Protein AF-A0A8J7QJ02-F1 (afdb_monomer_lite)

Sequence (99 aa):
IVDGKVDKARWNEYAREYEEINGQLDSIARNVAETFGGVPVPATLGGLVGKVAKVEDYYPLTISHRVVAEHAGLGWRGKNGLVVNERYGCALRFASIIT

Foldseek 3Di:
DPPPDDPVVVVVVVVVVVVVVQVVQQVVQVVVCVVPVWDKQGLDCVPVVPVDPDPVSCPSVPDDQQVVCVVVVQADQDPVRAGQHPPCGRPDTDMDIGD

Structure (mmCIF, N/CA/C/O backbone):
data_AF-A0A8J7QJ02-F1
#
_entry.id   AF-A0A8J7QJ02-F1
#
loop_
_atom_site.group_PDB
_atom_site.id
_atom_site.type_symbol
_atom_site.label_atom_id
_atom_site.label_alt_id
_atom_site.label_comp_id
_atom_site.label_asym_id
_atom_site.label_entity_id
_atom_site.label_seq_id
_atom_site.pdbx_PDB_ins_code
_atom_site.Cartn_x
_atom_site.Cartn_y
_atom_site.Cartn_z
_atom_site.occupancy
_atom_site.B_iso_or_equiv
_atom_site.auth_seq_id
_atom_site.auth_comp_id
_atom_site.auth_asym_id
_atom_site.auth_atom_id
_atom_site.pdbx_PDB_model_num
ATOM 1 N N . ILE A 1 1 ? 16.273 2.586 -18.777 1.00 72.19 1 ILE A N 1
ATOM 2 C CA . ILE A 1 1 ? 17.674 2.696 -19.238 1.00 72.19 1 ILE A CA 1
ATOM 3 C C . ILE A 1 1 ? 17.623 3.304 -20.621 1.00 72.19 1 ILE A C 1
ATOM 5 O O . ILE A 1 1 ? 16.880 2.792 -21.448 1.00 72.19 1 ILE A O 1
ATOM 9 N N . VAL A 1 2 ? 18.332 4.406 -20.828 1.00 78.69 2 VAL A N 1
ATOM 10 C CA . VAL A 1 2 ? 18.503 5.042 -22.139 1.00 78.69 2 VAL A CA 1
ATOM 11 C C . VAL A 1 2 ? 20.001 4.996 -22.415 1.00 78.69 2 VAL A C 1
ATOM 13 O O . VAL A 1 2 ? 20.786 5.379 -21.547 1.00 78.69 2 VAL A O 1
ATOM 16 N N . ASP A 1 3 ? 20.398 4.399 -23.538 1.00 84.94 3 ASP A N 1
ATOM 17 C CA . ASP A 1 3 ? 21.804 4.236 -23.946 1.00 84.94 3 ASP A CA 1
ATOM 18 C C . ASP A 1 3 ? 22.717 3.624 -22.867 1.00 84.94 3 ASP A C 1
ATOM 20 O O . ASP A 1 3 ? 23.817 4.098 -22.588 1.00 84.94 3 ASP A O 1
ATOM 24 N N . GLY A 1 4 ? 22.234 2.579 -22.188 1.00 87.81 4 GLY A N 1
ATOM 25 C CA . GLY A 1 4 ? 22.990 1.890 -21.134 1.00 87.81 4 GLY A CA 1
ATOM 26 C C . GLY A 1 4 ? 23.121 2.665 -19.815 1.00 87.81 4 GLY A C 1
ATOM 27 O O . GLY A 1 4 ? 23.730 2.158 -18.876 1.00 87.81 4 GLY A O 1
ATOM 28 N N . LYS A 1 5 ? 22.526 3.860 -19.697 1.00 86.25 5 LYS A N 1
ATOM 29 C CA . LYS A 1 5 ? 22.533 4.674 -18.472 1.00 86.25 5 LYS A CA 1
ATOM 30 C C . LYS A 1 5 ? 21.166 4.707 -17.796 1.00 86.25 5 LYS A C 1
ATOM 32 O O . LYS A 1 5 ? 20.110 4.555 -18.421 1.00 86.25 5 LYS A O 1
ATOM 37 N N . VAL A 1 6 ? 21.187 4.904 -16.478 1.00 85.44 6 VAL A N 1
ATOM 38 C CA . VAL A 1 6 ? 19.970 5.146 -15.699 1.00 85.44 6 VAL A CA 1
ATOM 39 C C . VAL A 1 6 ? 19.392 6.492 -16.113 1.00 85.44 6 VAL A C 1
ATOM 41 O O . VAL A 1 6 ? 20.055 7.523 -16.020 1.00 85.44 6 VAL A O 1
ATOM 44 N N . ASP A 1 7 ? 18.140 6.464 -16.548 1.00 91.00 7 ASP A N 1
ATOM 45 C CA . ASP A 1 7 ? 17.380 7.662 -16.866 1.00 91.00 7 ASP A CA 1
ATOM 46 C C . ASP A 1 7 ? 16.832 8.260 -15.567 1.00 91.00 7 ASP A C 1
ATOM 48 O O . ASP A 1 7 ? 15.811 7.823 -15.032 1.00 91.00 7 ASP A O 1
ATOM 52 N N . LYS A 1 8 ? 17.569 9.229 -15.022 1.00 89.06 8 LYS A N 1
ATOM 53 C CA . LYS A 1 8 ? 17.210 9.888 -13.762 1.00 89.06 8 LYS A CA 1
ATOM 54 C C . LYS A 1 8 ? 15.967 10.772 -13.892 1.00 89.06 8 LYS A C 1
ATOM 56 O O . LYS A 1 8 ? 15.276 10.964 -12.899 1.00 89.06 8 LYS A O 1
ATOM 61 N N . ALA A 1 9 ? 15.673 11.300 -15.081 1.00 91.00 9 ALA A N 1
ATOM 62 C CA . ALA A 1 9 ? 14.506 12.156 -15.284 1.00 91.00 9 ALA A CA 1
ATOM 63 C C . ALA A 1 9 ? 13.217 11.341 -15.132 1.00 91.00 9 ALA A C 1
ATOM 65 O O . ALA A 1 9 ? 12.372 11.676 -14.302 1.00 91.00 9 ALA A O 1
ATOM 66 N N . ARG A 1 10 ? 13.140 10.193 -15.817 1.00 89.00 10 ARG A N 1
ATOM 67 C CA . ARG A 1 10 ? 12.029 9.244 -15.649 1.00 89.00 10 ARG A CA 1
ATOM 68 C C . ARG A 1 10 ? 11.912 8.699 -14.230 1.00 89.00 10 ARG A C 1
ATOM 70 O O . ARG A 1 10 ? 10.809 8.458 -13.751 1.00 89.00 10 ARG A O 1
ATOM 77 N N . TRP A 1 11 ? 13.036 8.507 -13.540 1.00 89.19 11 TRP A N 1
ATOM 78 C CA . TRP A 1 11 ? 13.011 8.099 -12.135 1.00 89.19 11 TRP A CA 1
ATOM 79 C C . TRP A 1 11 ? 12.344 9.149 -11.239 1.00 89.19 11 TRP A C 1
ATOM 81 O O . TRP A 1 11 ? 11.545 8.798 -10.376 1.00 89.19 11 TRP A O 1
ATOM 91 N N . ASN A 1 12 ? 12.636 10.431 -11.463 1.00 92.31 12 ASN A N 1
ATOM 92 C CA . ASN A 1 12 ? 12.024 11.522 -10.706 1.00 92.31 12 ASN A CA 1
ATOM 93 C C . ASN A 1 12 ? 10.523 11.654 -10.990 1.00 92.31 12 ASN A C 1
ATOM 95 O O . ASN A 1 12 ? 9.761 11.956 -10.078 1.00 92.31 12 ASN A O 1
ATOM 99 N N . GLU A 1 13 ? 10.090 11.413 -12.230 1.00 93.69 13 GLU A N 1
ATOM 100 C CA . GLU A 1 13 ? 8.663 11.327 -12.563 1.00 93.69 13 GLU A CA 1
ATOM 101 C C . GLU A 1 13 ? 7.995 10.198 -11.779 1.00 93.69 13 GLU A C 1
ATOM 103 O O . GLU A 1 13 ? 7.052 10.448 -11.037 1.00 93.69 13 GLU A O 1
ATOM 108 N N . TYR A 1 14 ? 8.555 8.988 -11.838 1.00 88.94 14 TYR A N 1
ATOM 109 C CA . TYR A 1 14 ? 8.053 7.853 -11.065 1.00 88.94 14 TYR A CA 1
ATOM 110 C C . TYR A 1 14 ? 8.005 8.135 -9.554 1.00 88.94 14 TYR A C 1
ATOM 112 O O . TYR A 1 14 ? 7.045 7.752 -8.889 1.00 88.94 14 TYR A O 1
ATOM 120 N N . ALA A 1 15 ? 9.021 8.803 -9.002 1.00 89.88 15 ALA A N 1
ATOM 121 C CA . ALA A 1 15 ? 9.068 9.157 -7.586 1.00 89.88 15 ALA A CA 1
ATOM 122 C C . ALA A 1 15 ? 7.968 10.159 -7.192 1.00 89.88 15 ALA A C 1
ATOM 124 O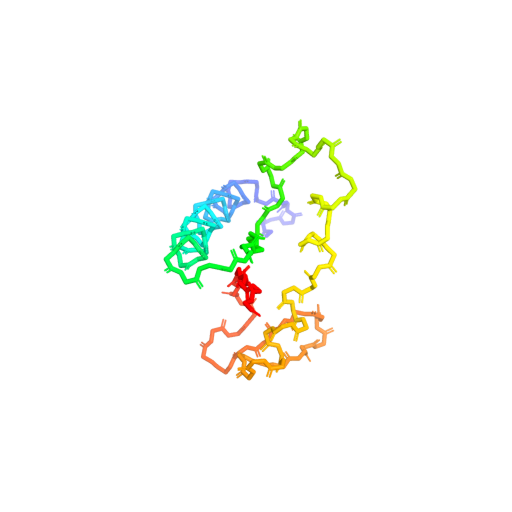 O . ALA A 1 15 ? 7.377 10.011 -6.126 1.00 89.88 15 ALA A O 1
ATOM 125 N N . ARG A 1 16 ? 7.637 11.129 -8.054 1.00 92.81 16 ARG A N 1
ATOM 126 C CA . ARG A 1 16 ? 6.515 12.048 -7.799 1.00 92.81 16 ARG A CA 1
ATOM 127 C C . ARG A 1 16 ? 5.172 11.331 -7.821 1.00 92.81 16 ARG A C 1
ATOM 129 O O . ARG A 1 16 ? 4.407 11.477 -6.876 1.00 92.81 16 ARG A O 1
ATOM 136 N N . GLU A 1 17 ? 4.923 10.504 -8.835 1.00 91.75 17 GLU A N 1
ATOM 137 C CA . GLU A 1 17 ? 3.689 9.705 -8.911 1.00 91.75 17 GLU A CA 1
ATOM 138 C C . GLU A 1 17 ? 3.562 8.760 -7.704 1.00 91.75 17 GLU A C 1
ATOM 140 O O . GLU A 1 17 ? 2.483 8.570 -7.144 1.00 91.75 17 GLU A O 1
ATOM 145 N N . TYR A 1 18 ? 4.690 8.187 -7.262 1.00 89.75 18 TYR A N 1
ATOM 146 C CA . TYR A 1 18 ? 4.773 7.374 -6.049 1.00 89.75 18 TYR A CA 1
ATOM 147 C C . TYR A 1 18 ? 4.299 8.156 -4.819 1.00 89.75 18 TYR A C 1
ATOM 149 O O . TYR A 1 18 ? 3.522 7.623 -4.026 1.00 89.75 18 TYR A O 1
ATOM 157 N N . GLU A 1 19 ? 4.809 9.373 -4.627 1.00 90.88 19 GLU A N 1
ATOM 158 C CA . GLU A 1 19 ? 4.484 10.215 -3.474 1.00 90.88 19 GLU A CA 1
ATOM 159 C C . GLU A 1 19 ? 3.031 10.686 -3.514 1.00 90.88 19 GLU A C 1
ATOM 161 O O . GLU A 1 19 ? 2.337 10.592 -2.501 1.00 90.88 19 GLU A O 1
ATOM 166 N N . GLU A 1 20 ? 2.551 11.115 -4.680 1.00 93.31 20 GLU A N 1
ATOM 167 C CA . GLU A 1 20 ? 1.188 11.610 -4.860 1.00 93.31 20 GLU A CA 1
ATOM 168 C C . GLU A 1 20 ? 0.143 10.524 -4.576 1.00 93.31 20 GLU A C 1
ATOM 170 O O . GLU A 1 20 ? -0.733 10.712 -3.727 1.00 93.31 20 GLU A O 1
ATOM 175 N N . ILE A 1 21 ? 0.270 9.353 -5.212 1.00 93.62 21 ILE A N 1
ATOM 176 C CA . ILE A 1 21 ? -0.681 8.245 -5.039 1.00 93.62 21 ILE A CA 1
ATOM 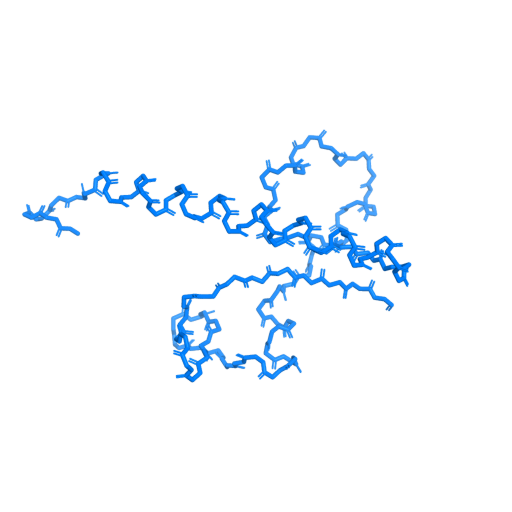177 C C . ILE A 1 21 ? -0.688 7.753 -3.591 1.00 93.62 21 ILE A C 1
ATOM 179 O O . ILE A 1 21 ? -1.750 7.501 -3.019 1.00 93.62 21 ILE A O 1
ATOM 183 N N . ASN A 1 22 ? 0.487 7.626 -2.970 1.00 92.62 22 ASN A N 1
ATOM 184 C CA . ASN A 1 22 ? 0.563 7.201 -1.577 1.00 92.62 22 ASN A CA 1
ATOM 185 C C . ASN A 1 22 ? -0.056 8.247 -0.636 1.00 92.62 22 ASN A C 1
ATOM 187 O O . ASN A 1 22 ? -0.769 7.873 0.289 1.00 92.62 22 ASN A O 1
ATOM 191 N N . GLY A 1 23 ? 0.144 9.544 -0.893 1.00 92.94 23 GLY A N 1
ATOM 192 C CA . GLY A 1 23 ? -0.487 10.612 -0.117 1.00 92.94 23 GLY A CA 1
ATOM 193 C C . GLY A 1 23 ? -2.017 10.580 -0.191 1.00 92.94 23 GLY A C 1
ATOM 194 O O . GLY A 1 23 ? -2.692 10.730 0.832 1.00 92.94 23 GLY A O 1
ATOM 195 N N . GLN A 1 24 ? -2.571 10.321 -1.379 1.00 95.06 24 GLN A N 1
ATOM 196 C CA . GLN A 1 24 ? -4.014 10.146 -1.572 1.00 95.06 24 GLN A CA 1
ATOM 197 C C . GLN A 1 24 ? -4.540 8.913 -0.823 1.00 95.06 24 GLN A C 1
ATOM 199 O O . GLN A 1 24 ? -5.526 9.018 -0.090 1.00 95.06 24 GLN A O 1
ATOM 204 N N . LEU A 1 25 ? -3.862 7.765 -0.947 1.00 95.00 25 LEU A N 1
ATOM 205 C CA . LEU A 1 25 ? -4.220 6.536 -0.228 1.00 95.00 25 LEU A CA 1
ATOM 206 C C . LEU A 1 25 ? -4.195 6.729 1.289 1.00 95.00 25 LEU A C 1
ATOM 208 O O . LEU A 1 25 ? -5.123 6.303 1.973 1.00 95.00 25 LEU A O 1
ATOM 212 N N . ASP A 1 26 ? -3.179 7.412 1.809 1.00 92.88 26 ASP A N 1
ATOM 213 C CA . ASP A 1 26 ? -3.056 7.705 3.233 1.00 92.88 26 ASP A CA 1
ATOM 214 C C . ASP A 1 26 ? -4.201 8.592 3.729 1.00 92.88 26 ASP A C 1
ATOM 216 O O . ASP A 1 26 ? -4.729 8.376 4.821 1.00 92.88 26 ASP A O 1
ATOM 220 N N . SER A 1 27 ? -4.605 9.590 2.936 1.00 94.06 27 SER A N 1
ATOM 221 C CA . SER A 1 27 ? -5.751 10.438 3.270 1.00 94.06 27 SER A CA 1
ATOM 222 C C . SER A 1 27 ? -7.056 9.649 3.286 1.00 94.06 27 SER A C 1
ATOM 224 O O . SER A 1 27 ? -7.854 9.820 4.204 1.00 94.06 27 SER A O 1
ATOM 226 N N . ILE A 1 28 ? -7.271 8.775 2.300 1.00 95.50 28 ILE A N 1
ATOM 227 C CA . ILE A 1 28 ? -8.462 7.920 2.238 1.00 95.50 28 ILE A CA 1
ATOM 228 C C . ILE A 1 28 ? -8.492 6.972 3.440 1.00 95.50 28 ILE A C 1
ATOM 230 O O . ILE A 1 28 ? -9.510 6.888 4.123 1.00 95.50 28 ILE A O 1
ATOM 234 N N . ALA A 1 29 ? -7.377 6.299 3.736 1.00 93.81 29 ALA A N 1
ATOM 235 C CA . ALA A 1 29 ? -7.287 5.362 4.850 1.00 93.81 29 ALA A CA 1
ATOM 236 C C . ALA A 1 29 ? -7.572 6.038 6.196 1.00 93.81 29 ALA A C 1
ATOM 238 O O . ALA A 1 29 ? -8.341 5.495 6.987 1.00 93.81 29 ALA A O 1
ATOM 239 N N . ARG A 1 30 ? -7.013 7.235 6.436 1.00 93.31 30 ARG A N 1
ATOM 240 C CA . ARG A 1 30 ? -7.311 8.033 7.638 1.00 93.31 30 ARG A CA 1
ATOM 241 C C . ARG A 1 30 ? -8.790 8.385 7.736 1.00 93.31 30 ARG A C 1
ATOM 243 O O . ARG A 1 30 ? -9.402 8.078 8.750 1.00 93.31 30 ARG A O 1
ATOM 250 N N . ASN A 1 31 ? -9.372 8.942 6.675 1.00 95.88 31 ASN A N 1
ATOM 251 C CA . ASN A 1 31 ? -10.772 9.370 6.689 1.00 95.88 31 ASN A CA 1
ATOM 252 C C . ASN A 1 31 ? -11.729 8.198 6.956 1.00 95.88 31 ASN A C 1
ATOM 254 O O . ASN A 1 31 ? -12.677 8.324 7.730 1.00 95.88 31 ASN A O 1
ATOM 258 N N . VAL A 1 32 ? -11.485 7.041 6.332 1.00 96.12 32 VAL A N 1
ATOM 259 C CA . VAL A 1 32 ? -12.305 5.843 6.556 1.00 96.12 32 VAL A CA 1
ATOM 260 C C . VAL A 1 32 ? -12.099 5.317 7.981 1.00 96.12 32 VAL A C 1
ATOM 262 O O . VAL A 1 32 ? -13.078 5.030 8.663 1.00 96.12 32 VAL A O 1
ATOM 265 N N . ALA A 1 33 ? -10.861 5.247 8.474 1.00 94.81 33 ALA A N 1
ATOM 266 C CA . ALA A 1 33 ? -10.588 4.817 9.844 1.00 94.81 33 ALA A CA 1
ATOM 267 C C . ALA A 1 33 ? -11.264 5.725 10.888 1.00 94.81 33 ALA A C 1
ATOM 269 O O . ALA A 1 33 ? -11.911 5.220 11.800 1.00 94.81 33 ALA A O 1
ATOM 270 N N . GLU A 1 34 ? -11.198 7.048 10.719 1.00 95.19 34 GLU A N 1
ATOM 271 C CA . GLU A 1 34 ? -11.872 8.025 11.587 1.00 95.19 34 GLU A CA 1
ATOM 272 C C . GLU A 1 34 ? -13.397 7.877 11.553 1.00 95.19 34 GLU A C 1
ATOM 274 O O . GLU A 1 34 ? -14.053 7.969 12.588 1.00 95.19 34 GLU A O 1
ATOM 279 N N . THR A 1 35 ? -13.964 7.599 10.376 1.00 96.81 35 THR A N 1
ATOM 280 C CA . THR A 1 35 ? -15.416 7.443 10.206 1.00 96.81 35 THR A CA 1
ATOM 281 C C . THR A 1 35 ? -15.948 6.183 10.892 1.00 96.81 35 THR A C 1
ATOM 283 O O . THR A 1 35 ? -17.045 6.204 11.445 1.00 96.81 35 THR A O 1
ATOM 286 N N . PHE A 1 36 ? -15.190 5.083 10.854 1.00 95.69 36 PHE A N 1
ATOM 287 C CA . PHE A 1 36 ? -15.649 3.767 11.318 1.00 95.69 36 PHE A CA 1
ATOM 288 C C . PHE A 1 36 ? -14.981 3.282 12.614 1.00 95.69 36 PHE A C 1
ATOM 290 O O . PHE A 1 36 ? -15.284 2.185 13.072 1.00 95.69 36 PHE A O 1
ATOM 297 N N . GLY A 1 37 ? -14.110 4.086 13.232 1.00 93.38 37 GLY A N 1
ATOM 298 C CA . GLY A 1 37 ? -13.436 3.741 14.489 1.00 93.38 37 GLY A CA 1
ATOM 299 C C . GLY A 1 37 ? -12.289 2.734 14.343 1.00 93.38 37 GLY A C 1
ATOM 300 O O . GLY A 1 37 ? -12.022 1.979 15.274 1.00 93.38 37 GLY A O 1
ATOM 301 N N . GLY A 1 38 ? -11.622 2.709 13.187 1.00 91.81 38 GLY A N 1
ATOM 302 C CA . GLY A 1 38 ? -10.502 1.810 12.898 1.00 91.81 38 GLY A CA 1
ATOM 303 C C . GLY A 1 38 ? -9.118 2.439 13.097 1.00 91.81 38 GLY A C 1
ATOM 304 O O . GLY A 1 38 ? -8.970 3.616 13.423 1.00 91.81 38 GLY A O 1
ATOM 305 N N . VAL A 1 39 ? -8.077 1.649 12.832 1.00 91.12 39 VAL A N 1
ATOM 306 C CA . VAL A 1 39 ? -6.672 2.073 12.809 1.00 91.12 39 VAL A CA 1
ATOM 307 C C . VAL A 1 39 ? -6.168 2.071 11.362 1.00 91.12 39 VAL A C 1
ATOM 309 O O . VAL A 1 39 ? -6.140 1.007 10.730 1.00 91.12 39 VAL A O 1
ATOM 312 N N . PRO A 1 40 ? -5.759 3.227 10.807 1.00 91.69 40 PRO A N 1
ATOM 313 C CA . PRO A 1 40 ? -5.238 3.288 9.452 1.00 91.69 40 PRO A CA 1
ATOM 314 C C . PRO A 1 40 ? -3.801 2.755 9.397 1.00 91.69 40 PRO A C 1
ATOM 316 O O . PRO A 1 40 ? -2.946 3.122 10.202 1.00 91.69 40 PRO A O 1
ATOM 319 N N . VAL A 1 41 ? -3.523 1.932 8.390 1.00 91.56 41 VAL A N 1
ATOM 320 C CA . VAL A 1 41 ? -2.181 1.494 8.002 1.00 91.56 41 VAL A CA 1
ATOM 321 C C . VAL A 1 41 ? -1.828 2.204 6.686 1.00 91.56 41 VAL A C 1
ATOM 323 O O . VAL A 1 41 ? -2.408 1.867 5.646 1.00 91.56 41 VAL A O 1
ATOM 326 N N . PRO A 1 42 ? -0.944 3.218 6.713 1.00 88.75 42 PRO A N 1
ATOM 327 C CA . PRO A 1 42 ? -0.650 4.051 5.550 1.00 88.75 42 PRO A CA 1
ATOM 328 C C . PRO A 1 42 ? 0.193 3.315 4.502 1.00 88.75 42 PRO A C 1
ATOM 330 O O . PRO A 1 42 ? 1.040 2.491 4.836 1.00 88.75 42 PRO A O 1
ATOM 333 N N . ALA A 1 43 ? 0.017 3.682 3.233 1.00 89.19 43 ALA A N 1
ATOM 334 C CA . ALA A 1 43 ? 0.751 3.153 2.085 1.00 89.19 43 ALA A CA 1
ATOM 335 C C . ALA A 1 43 ? 2.253 3.489 2.113 1.00 89.19 43 ALA A C 1
ATOM 337 O O . ALA A 1 43 ? 3.054 2.843 1.428 1.00 89.19 43 ALA A O 1
ATOM 338 N N . THR A 1 44 ? 2.653 4.512 2.874 1.00 80.50 44 THR A N 1
ATOM 339 C CA . THR A 1 44 ? 4.055 4.890 3.065 1.00 80.50 44 THR A CA 1
ATOM 340 C C . THR A 1 44 ? 4.372 5.259 4.511 1.00 80.50 44 THR A C 1
ATOM 342 O O . THR A 1 44 ? 3.564 5.837 5.231 1.00 80.50 44 THR A O 1
ATOM 345 N N . LEU A 1 45 ? 5.611 4.978 4.921 1.00 69.88 45 LEU A N 1
ATOM 346 C CA . LEU A 1 45 ? 6.153 5.367 6.228 1.00 69.88 45 LEU A CA 1
ATOM 347 C C . LEU A 1 45 ? 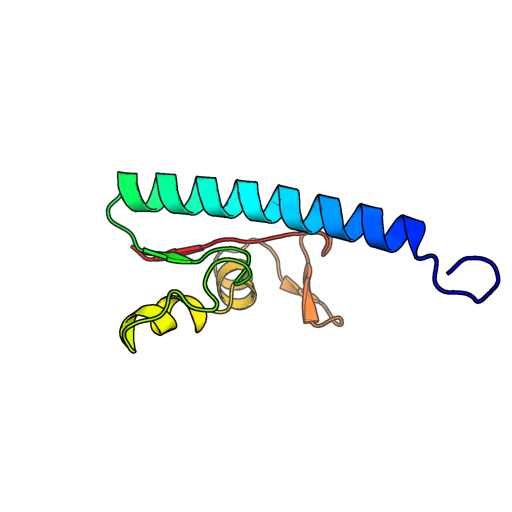6.790 6.763 6.224 1.00 69.88 45 LEU A C 1
ATOM 349 O O . LEU A 1 45 ? 7.242 7.230 7.269 1.00 69.88 45 LEU A O 1
ATOM 353 N N . GLY A 1 46 ? 6.838 7.436 5.067 1.00 63.88 46 GLY A N 1
ATOM 354 C CA . GLY A 1 46 ? 7.588 8.684 4.869 1.00 63.88 46 GLY A CA 1
ATOM 355 C C . GLY A 1 46 ? 7.239 9.819 5.843 1.00 63.88 46 GLY A C 1
ATOM 356 O O . GLY A 1 46 ? 8.082 10.671 6.098 1.00 63.88 46 GLY A O 1
ATOM 357 N N . GLY A 1 47 ? 6.039 9.812 6.437 1.00 61.34 47 GLY A N 1
ATOM 358 C CA . GLY A 1 47 ? 5.595 10.808 7.423 1.00 61.34 47 GLY A CA 1
ATOM 359 C C . GLY A 1 47 ? 5.605 10.358 8.891 1.00 61.34 47 GLY A C 1
ATOM 360 O O . GLY A 1 47 ? 5.235 11.155 9.757 1.00 61.34 47 GLY A O 1
ATOM 361 N N . LEU A 1 48 ? 5.973 9.102 9.172 1.00 60.62 48 LEU A N 1
ATOM 362 C CA . LEU A 1 48 ? 5.972 8.494 10.514 1.00 60.62 48 LEU A CA 1
ATOM 363 C C . LEU A 1 48 ? 7.350 8.508 11.184 1.00 60.62 48 LEU A C 1
ATOM 365 O O . LEU A 1 48 ? 7.435 8.433 12.411 1.00 60.62 48 LEU A O 1
ATOM 369 N N . VAL A 1 49 ? 8.425 8.642 10.400 1.00 55.00 49 VAL A N 1
ATOM 370 C CA . VAL A 1 49 ? 9.796 8.737 10.917 1.00 55.00 49 VAL A CA 1
ATOM 371 C C . VAL A 1 49 ? 9.905 9.979 11.811 1.00 55.00 49 VAL A C 1
ATOM 373 O O . VAL A 1 49 ? 9.813 11.107 11.336 1.00 55.00 49 VAL A O 1
ATOM 376 N N . GLY A 1 50 ? 10.051 9.762 13.121 1.00 58.50 50 GLY A N 1
ATOM 377 C CA . GLY A 1 50 ? 10.130 10.818 14.140 1.00 58.50 50 GLY A CA 1
ATOM 378 C C . GLY A 1 50 ? 8.821 11.153 14.870 1.00 58.50 50 GLY A C 1
ATOM 379 O O . GLY A 1 50 ? 8.851 11.969 15.784 1.00 58.50 50 GLY A O 1
ATOM 380 N N . LYS A 1 51 ? 7.688 10.527 14.516 1.00 62.81 51 LYS A N 1
ATOM 381 C CA . LYS A 1 51 ? 6.395 10.706 15.217 1.00 62.81 51 LYS A CA 1
ATOM 382 C C . LYS A 1 51 ? 6.035 9.570 16.172 1.00 62.81 51 LYS A C 1
ATOM 384 O O . LYS A 1 51 ? 5.046 9.675 16.889 1.00 62.81 51 LYS A O 1
ATOM 389 N N . VAL A 1 52 ? 6.820 8.498 16.172 1.00 64.88 52 VAL A N 1
ATOM 390 C CA . VAL A 1 52 ? 6.608 7.348 17.049 1.00 64.88 52 VAL A CA 1
ATOM 391 C C . VAL A 1 52 ? 7.121 7.682 18.446 1.00 64.88 52 VAL A C 1
ATOM 393 O O . VAL A 1 52 ? 8.325 7.849 18.641 1.00 64.88 52 VAL A O 1
ATOM 396 N N . ALA A 1 53 ? 6.204 7.787 19.406 1.00 69.00 53 ALA A N 1
ATOM 397 C CA . ALA A 1 53 ? 6.521 8.079 20.802 1.00 69.00 53 ALA A CA 1
ATOM 398 C C . ALA A 1 53 ? 6.404 6.832 21.689 1.00 69.00 53 ALA A C 1
ATOM 400 O O . ALA A 1 53 ? 7.043 6.768 22.741 1.00 69.00 53 ALA A O 1
ATOM 401 N N . LYS A 1 54 ? 5.598 5.846 21.277 1.00 77.25 54 LYS A N 1
ATOM 402 C CA . LYS A 1 54 ? 5.316 4.622 22.030 1.00 77.25 54 LYS A CA 1
ATOM 403 C C . LYS A 1 54 ? 5.465 3.372 21.163 1.00 77.25 54 LYS A C 1
ATOM 405 O O . LYS A 1 54 ? 5.443 3.438 19.938 1.00 77.25 54 LYS A O 1
ATOM 410 N N . VAL A 1 55 ? 5.617 2.213 21.804 1.00 71.88 55 VAL A N 1
ATOM 411 C 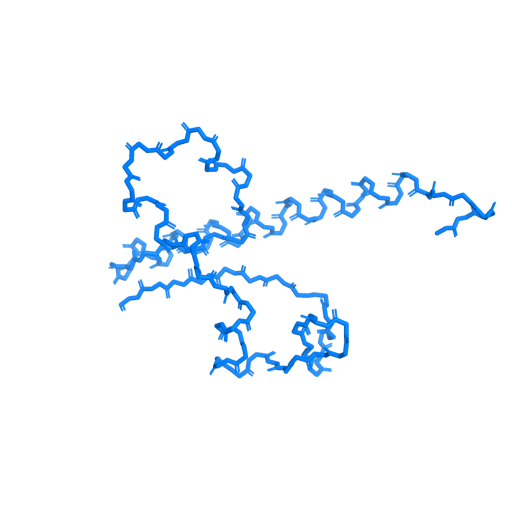CA . VAL A 1 55 ? 5.779 0.922 21.107 1.00 71.88 55 VAL A CA 1
ATOM 412 C C . VAL A 1 55 ? 4.523 0.571 20.310 1.00 71.88 55 VAL A C 1
ATOM 414 O O . VAL A 1 55 ? 4.623 0.029 19.214 1.00 71.88 55 VAL A O 1
ATOM 417 N N . GLU A 1 56 ? 3.348 0.935 20.812 1.00 74.69 56 GLU A N 1
ATOM 418 C CA . GLU A 1 56 ? 2.067 0.657 20.164 1.00 74.69 56 GLU A CA 1
ATOM 419 C C . GLU A 1 56 ? 1.923 1.393 18.822 1.00 74.69 56 GLU A C 1
ATOM 421 O O . GLU A 1 56 ? 1.279 0.877 17.907 1.00 74.69 56 GLU A O 1
ATOM 426 N N . ASP A 1 57 ? 2.594 2.539 18.653 1.00 72.56 57 ASP A N 1
ATOM 427 C CA . ASP A 1 57 ? 2.610 3.294 17.392 1.00 72.56 57 ASP A CA 1
ATOM 428 C C . ASP A 1 57 ? 3.308 2.508 16.259 1.00 72.56 57 ASP A C 1
ATOM 430 O O . ASP A 1 57 ? 3.109 2.805 15.080 1.00 72.56 57 ASP A O 1
ATOM 434 N N . TYR A 1 58 ? 4.109 1.482 16.592 1.00 73.25 58 TYR A N 1
ATOM 435 C CA . TYR A 1 58 ? 4.732 0.590 15.608 1.00 73.25 58 TYR A CA 1
ATOM 436 C C . TYR A 1 58 ? 3.806 -0.518 15.112 1.00 73.25 58 TYR A C 1
ATOM 438 O O . TYR A 1 58 ? 4.062 -1.059 14.038 1.00 73.25 58 TYR A O 1
ATOM 446 N N . TYR A 1 59 ? 2.760 -0.896 15.851 1.00 75.94 59 TYR A N 1
ATOM 447 C CA . TYR A 1 59 ? 1.975 -2.091 15.518 1.00 75.94 59 TYR A CA 1
ATOM 448 C C . TYR A 1 59 ? 1.342 -2.037 14.121 1.00 75.94 59 TYR A C 1
ATOM 450 O O . TYR A 1 59 ? 1.507 -3.013 13.380 1.00 75.94 59 TYR A O 1
ATOM 458 N N . PRO A 1 60 ? 0.740 -0.915 13.676 1.00 71.69 60 PRO A N 1
ATOM 459 C CA . PRO A 1 60 ? 0.260 -0.786 12.299 1.00 71.69 60 PRO A CA 1
ATOM 460 C C . PRO A 1 60 ? 1.376 -0.986 11.262 1.00 71.69 60 PRO A C 1
ATOM 462 O O . PRO A 1 60 ? 1.141 -1.557 10.202 1.00 71.69 60 PRO A O 1
ATOM 465 N N . LEU A 1 61 ? 2.613 -0.594 11.588 1.00 72.25 61 LEU A N 1
ATOM 466 C CA . LEU A 1 61 ? 3.772 -0.662 10.689 1.00 72.25 61 LEU A CA 1
ATOM 467 C C . LEU A 1 61 ? 4.304 -2.090 10.500 1.00 72.25 61 LEU A C 1
ATOM 469 O O . LEU A 1 61 ? 5.130 -2.330 9.620 1.00 72.25 61 LEU A O 1
ATOM 473 N N . THR A 1 62 ? 3.848 -3.041 11.319 1.00 82.38 62 THR A N 1
ATOM 474 C CA . THR A 1 62 ? 4.217 -4.461 11.199 1.00 82.38 62 THR A CA 1
ATOM 475 C C . THR A 1 62 ? 3.307 -5.234 10.241 1.00 82.38 62 THR A C 1
ATOM 477 O O . THR A 1 62 ? 3.606 -6.377 9.887 1.00 82.38 62 THR A O 1
ATOM 480 N N . ILE A 1 63 ? 2.212 -4.621 9.777 1.00 87.62 63 ILE A N 1
ATOM 481 C CA . ILE A 1 63 ? 1.257 -5.263 8.877 1.00 87.62 63 ILE A CA 1
ATOM 482 C C . ILE A 1 63 ? 1.735 -5.167 7.430 1.00 87.62 63 ILE A C 1
ATOM 484 O O . ILE A 1 63 ? 1.902 -4.093 6.855 1.00 87.62 63 ILE A O 1
ATOM 488 N N . SER A 1 64 ? 1.905 -6.327 6.798 1.00 90.62 64 SER A N 1
ATOM 489 C CA . SER A 1 64 ? 2.233 -6.401 5.377 1.00 90.62 64 SER A CA 1
ATOM 490 C C . SER A 1 64 ? 0.990 -6.179 4.520 1.00 90.62 64 SER A C 1
ATOM 492 O O . SER A 1 64 ? 0.149 -7.070 4.386 1.00 90.62 64 SER A O 1
ATOM 494 N N . HIS A 1 65 ? 0.925 -5.037 3.833 1.00 92.94 65 HIS A N 1
ATOM 495 C CA . HIS A 1 65 ? -0.120 -4.771 2.841 1.00 92.94 65 HIS A CA 1
ATOM 496 C C . HIS A 1 65 ? -0.230 -5.843 1.755 1.00 92.94 65 HIS A C 1
ATOM 498 O O . HIS A 1 65 ? -1.310 -6.064 1.220 1.00 92.94 65 HIS A O 1
ATOM 504 N N . ARG A 1 66 ? 0.870 -6.529 1.419 1.00 92.44 66 ARG A N 1
ATOM 505 C CA . ARG A 1 66 ? 0.846 -7.598 0.409 1.00 92.44 66 ARG A CA 1
ATOM 506 C C . ARG A 1 66 ? 0.067 -8.811 0.898 1.00 92.44 66 ARG A C 1
ATOM 508 O O . ARG A 1 66 ? -0.710 -9.376 0.143 1.00 92.44 66 ARG A O 1
ATOM 515 N N . VAL A 1 67 ? 0.264 -9.178 2.164 1.00 93.81 67 VAL A N 1
ATOM 516 C CA . VAL A 1 67 ? -0.473 -10.277 2.798 1.00 93.81 67 VAL A CA 1
ATOM 517 C C . VAL A 1 67 ? -1.952 -9.912 2.891 1.00 93.81 67 VAL A C 1
ATOM 519 O O . VAL A 1 67 ? -2.795 -10.703 2.483 1.00 93.81 67 VAL A O 1
ATOM 522 N N . VAL A 1 68 ? -2.266 -8.686 3.323 1.00 95.00 68 VAL A N 1
ATOM 523 C CA . VAL A 1 68 ? -3.651 -8.190 3.352 1.00 95.00 68 VAL A CA 1
ATOM 524 C C . VAL A 1 68 ? -4.287 -8.243 1.961 1.00 95.00 68 VAL A C 1
ATOM 526 O O . VAL A 1 68 ? -5.379 -8.779 1.818 1.00 95.00 68 VAL A O 1
ATOM 529 N N . ALA A 1 69 ? -3.605 -7.746 0.927 1.00 95.44 69 ALA A N 1
ATOM 530 C CA . ALA A 1 69 ? -4.129 -7.717 -0.438 1.00 95.44 69 ALA A CA 1
ATOM 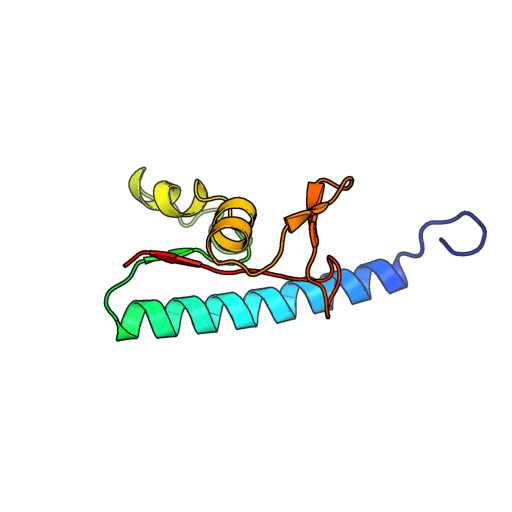531 C C . ALA A 1 69 ? -4.386 -9.120 -1.016 1.00 95.44 69 ALA A C 1
ATOM 533 O O . ALA A 1 69 ? -5.392 -9.321 -1.695 1.00 95.44 69 ALA A O 1
ATOM 534 N N . GLU A 1 70 ? -3.516 -10.091 -0.731 1.00 95.38 70 GLU A N 1
ATOM 535 C CA . GLU A 1 70 ? -3.711 -11.492 -1.129 1.00 95.38 70 GLU A CA 1
ATOM 536 C C . GLU A 1 70 ? -4.935 -12.105 -0.437 1.00 95.38 70 GLU A C 1
ATOM 538 O O . GLU A 1 70 ? -5.789 -12.691 -1.101 1.00 95.38 70 GLU A O 1
ATOM 543 N N . HIS A 1 71 ? -5.074 -11.914 0.879 1.00 95.75 71 HIS A N 1
ATOM 544 C CA . HIS A 1 71 ? -6.224 -12.428 1.630 1.00 95.75 71 HIS A CA 1
ATOM 545 C C . HIS A 1 71 ? -7.537 -11.701 1.311 1.00 95.75 71 HIS A C 1
ATOM 547 O O . HIS A 1 71 ? -8.601 -12.306 1.400 1.00 95.75 71 HIS A O 1
ATOM 553 N N . ALA A 1 72 ? -7.472 -10.437 0.895 1.00 96.12 72 ALA A N 1
ATOM 554 C CA . ALA A 1 72 ? -8.619 -9.664 0.427 1.00 96.12 72 ALA A CA 1
ATOM 555 C C . ALA A 1 72 ? -9.024 -9.990 -1.025 1.00 96.12 72 ALA A C 1
ATOM 557 O O . ALA A 1 72 ? -9.965 -9.393 -1.544 1.00 96.12 72 ALA A O 1
ATOM 558 N N . GLY A 1 73 ? -8.318 -10.903 -1.704 1.00 96.38 73 GLY A N 1
ATOM 559 C CA . GLY A 1 73 ? -8.627 -11.296 -3.081 1.00 96.38 73 GLY A CA 1
ATOM 560 C C . GLY A 1 73 ? -8.274 -10.239 -4.133 1.00 96.38 73 GLY A C 1
ATOM 561 O O . GLY A 1 73 ? -8.789 -10.288 -5.246 1.00 96.38 73 GLY A O 1
ATOM 562 N N . LEU A 1 74 ? -7.391 -9.284 -3.815 1.00 96.25 74 LEU A N 1
ATOM 563 C CA . LEU A 1 74 ? -6.974 -8.229 -4.750 1.00 96.25 74 LEU A CA 1
ATOM 564 C C . LEU A 1 74 ? -5.943 -8.715 -5.780 1.00 96.25 74 LEU A C 1
ATOM 566 O O . LEU A 1 74 ? -5.646 -8.004 -6.743 1.00 96.25 74 LEU A O 1
ATOM 570 N N . GLY A 1 75 ? -5.389 -9.913 -5.592 1.00 96.00 75 GLY A N 1
ATOM 571 C CA . GLY A 1 75 ? -4.415 -10.515 -6.492 1.00 96.00 75 GLY A CA 1
ATOM 572 C C . GLY A 1 75 ? -3.697 -11.712 -5.876 1.00 96.00 75 GLY A C 1
ATOM 573 O O . GLY A 1 75 ? -4.091 -12.224 -4.831 1.00 96.00 75 GLY A O 1
ATOM 574 N N . TRP A 1 76 ? -2.612 -12.140 -6.520 1.00 96.75 76 TRP A N 1
ATOM 575 C CA . TRP A 1 76 ? -1.750 -13.237 -6.065 1.00 96.75 76 TRP A CA 1
ATOM 576 C C . TRP A 1 76 ? -0.278 -12.826 -6.055 1.00 96.75 76 TRP A C 1
ATOM 578 O O . TRP A 1 76 ? 0.126 -11.874 -6.723 1.00 96.75 76 TRP A O 1
ATOM 588 N N . ARG A 1 77 ? 0.563 -13.563 -5.324 1.00 95.50 77 ARG A N 1
ATOM 589 C CA . ARG A 1 77 ? 2.006 -13.304 -5.298 1.00 95.50 77 ARG A CA 1
ATOM 590 C C . ARG A 1 77 ? 2.668 -13.746 -6.603 1.00 95.50 77 ARG A C 1
ATOM 592 O O . ARG A 1 77 ? 2.718 -14.933 -6.919 1.00 95.50 77 ARG A O 1
ATOM 599 N N . GLY A 1 78 ? 3.201 -12.790 -7.358 1.00 94.88 78 GLY A N 1
ATOM 600 C CA . GLY A 1 78 ? 3.987 -13.053 -8.559 1.00 94.88 78 GLY A CA 1
ATOM 601 C C . GLY A 1 78 ? 5.391 -13.575 -8.243 1.00 94.88 78 GLY A C 1
ATOM 602 O O . GLY A 1 78 ? 5.892 -13.445 -7.126 1.00 94.88 78 GLY A O 1
ATOM 603 N N . LYS A 1 79 ? 6.089 -14.100 -9.261 1.00 94.12 79 LYS A N 1
ATOM 604 C CA . LYS A 1 79 ? 7.501 -14.530 -9.143 1.00 94.12 79 LYS A CA 1
ATOM 605 C C . LYS A 1 79 ? 8.451 -13.388 -8.755 1.00 94.12 79 LYS A C 1
ATOM 607 O O . LYS A 1 79 ? 9.509 -13.634 -8.195 1.00 94.12 79 LYS A O 1
ATOM 612 N N . ASN A 1 80 ? 8.062 -12.145 -9.039 1.00 92.81 80 ASN A N 1
ATOM 613 C CA . ASN A 1 80 ? 8.767 -10.932 -8.620 1.00 92.81 80 ASN A CA 1
ATOM 614 C C . ASN A 1 80 ? 8.503 -10.550 -7.146 1.00 92.81 80 ASN A C 1
ATOM 616 O O . ASN A 1 80 ? 8.984 -9.517 -6.687 1.00 92.81 80 ASN A O 1
ATOM 620 N N . GLY A 1 81 ? 7.708 -11.338 -6.414 1.00 91.69 81 GLY A N 1
ATOM 621 C CA . GLY A 1 81 ? 7.333 -11.092 -5.022 1.00 91.69 81 GLY A CA 1
ATOM 622 C C . GLY A 1 81 ? 6.303 -9.975 -4.821 1.00 91.69 81 GLY A C 1
ATOM 623 O O . GLY A 1 81 ? 5.930 -9.703 -3.678 1.00 91.69 81 GLY A O 1
ATOM 624 N N . LEU A 1 82 ? 5.845 -9.314 -5.889 1.00 94.69 82 LEU A N 1
ATOM 625 C CA . LEU A 1 82 ? 4.782 -8.308 -5.839 1.00 94.69 82 LEU A CA 1
ATOM 626 C C . LEU A 1 82 ? 3.408 -8.979 -5.943 1.00 94.69 82 LEU A C 1
ATOM 628 O O . LEU A 1 82 ? 3.284 -10.070 -6.500 1.00 94.69 82 LEU A O 1
ATOM 632 N N . VAL A 1 83 ? 2.376 -8.305 -5.439 1.00 97.06 83 VAL A N 1
ATOM 633 C CA . VAL A 1 83 ? 0.988 -8.705 -5.697 1.00 97.06 83 VAL A CA 1
ATOM 634 C C . VAL A 1 83 ? 0.659 -8.358 -7.145 1.00 97.06 83 VAL A C 1
ATOM 636 O O . VAL A 1 83 ? 0.892 -7.231 -7.581 1.00 97.06 83 VAL A O 1
ATOM 639 N N . VAL A 1 84 ? 0.155 -9.337 -7.889 1.00 97.19 84 VAL A N 1
ATOM 640 C CA . VAL A 1 84 ? -0.269 -9.212 -9.282 1.00 97.19 84 VAL A CA 1
ATOM 641 C C . VAL A 1 84 ? -1.785 -9.300 -9.331 1.00 97.19 84 VAL A C 1
ATOM 643 O O . VAL A 1 84 ? -2.374 -10.236 -8.797 1.00 97.19 84 VAL A O 1
ATOM 646 N N . ASN A 1 85 ? -2.401 -8.324 -9.984 1.00 97.12 85 ASN A N 1
ATOM 647 C CA . ASN A 1 85 ? -3.822 -8.287 -10.287 1.00 97.12 85 ASN A CA 1
ATOM 648 C C . ASN A 1 85 ? -4.049 -8.539 -11.784 1.00 97.12 85 ASN A C 1
A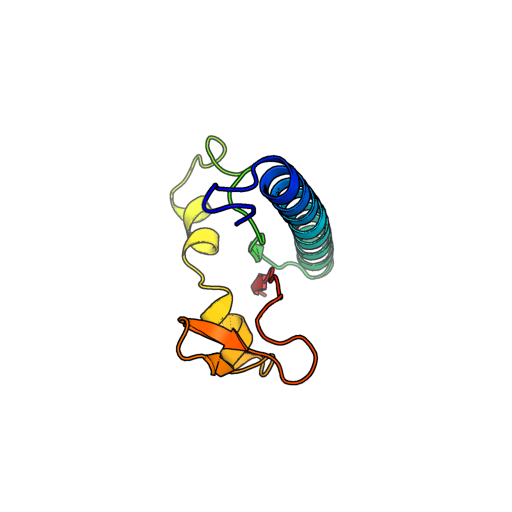TOM 650 O O . ASN A 1 85 ? -3.240 -8.124 -12.613 1.00 97.12 85 ASN A O 1
ATOM 654 N N . GLU A 1 86 ? -5.168 -9.171 -12.129 1.00 95.81 86 GLU A N 1
ATOM 655 C CA . GLU A 1 86 ? -5.524 -9.507 -13.512 1.00 95.81 86 GLU A CA 1
ATOM 656 C C . GLU A 1 86 ? -5.598 -8.279 -14.435 1.00 95.81 86 GLU A C 1
ATOM 658 O O . GLU A 1 86 ? -5.135 -8.328 -15.572 1.00 95.81 86 GLU A O 1
ATOM 663 N N . ARG A 1 87 ? -6.126 -7.154 -13.939 1.00 96.19 87 ARG A N 1
ATOM 664 C CA . ARG A 1 87 ? -6.346 -5.936 -14.730 1.00 96.19 87 ARG A CA 1
ATOM 665 C C . ARG A 1 87 ? -5.163 -4.973 -14.701 1.00 96.19 87 ARG A C 1
ATOM 667 O O . ARG A 1 87 ? -4.877 -4.330 -15.706 1.00 96.19 87 ARG A O 1
ATOM 674 N N . TYR A 1 88 ? -4.511 -4.838 -13.548 1.00 94.56 88 TYR A N 1
ATOM 675 C CA . TYR A 1 88 ? -3.504 -3.792 -13.310 1.00 94.56 88 TYR A CA 1
ATOM 676 C C . TYR A 1 88 ? -2.066 -4.324 -13.215 1.00 94.56 88 TYR A C 1
ATOM 678 O O . TYR A 1 88 ? -1.119 -3.556 -13.028 1.00 94.56 88 TYR A O 1
ATOM 686 N N . GLY A 1 89 ? -1.872 -5.641 -13.327 1.00 95.19 89 GLY A N 1
ATOM 687 C CA . GLY A 1 89 ? -0.573 -6.267 -13.113 1.00 95.19 89 GLY A CA 1
ATOM 688 C C . GLY A 1 89 ? -0.053 -5.999 -11.698 1.00 95.19 89 GLY A C 1
ATOM 689 O O . GLY A 1 89 ? -0.811 -6.043 -10.731 1.00 95.19 89 GLY A O 1
ATOM 690 N N . CYS A 1 90 ? 1.245 -5.719 -11.565 1.00 94.06 90 CYS A N 1
ATOM 691 C CA . CYS A 1 90 ? 1.873 -5.387 -10.280 1.00 94.06 90 CYS A CA 1
ATOM 692 C C . CYS A 1 90 ? 2.006 -3.878 -10.012 1.00 94.06 90 CYS A C 1
ATOM 694 O O . CYS A 1 90 ? 2.688 -3.484 -9.065 1.00 94.06 90 CYS A O 1
ATOM 696 N N . ALA A 1 91 ? 1.398 -3.025 -10.840 1.00 91.69 91 ALA A N 1
ATOM 697 C CA . ALA A 1 91 ? 1.451 -1.570 -10.704 1.00 91.69 91 ALA A CA 1
ATOM 698 C C . ALA A 1 91 ? 0.379 -1.064 -9.721 1.00 91.69 91 ALA A C 1
ATOM 700 O O . ALA A 1 91 ? -0.444 -0.218 -10.056 1.00 91.69 91 ALA A O 1
ATOM 701 N N . LEU A 1 92 ? 0.366 -1.626 -8.509 1.00 92.31 92 LEU A N 1
ATOM 702 C CA . LEU A 1 92 ? -0.626 -1.337 -7.475 1.00 92.31 92 LEU A CA 1
ATOM 703 C C . LEU A 1 92 ? 0.022 -0.807 -6.198 1.00 92.31 92 LEU A C 1
ATOM 705 O O . LEU A 1 92 ? 1.167 -1.132 -5.870 1.00 92.31 92 LEU A O 1
ATOM 709 N N . ARG A 1 93 ? -0.756 -0.012 -5.463 1.00 93.00 93 ARG A N 1
ATOM 710 C CA . ARG A 1 93 ? -0.445 0.482 -4.122 1.00 93.00 93 ARG A CA 1
ATOM 711 C C . ARG A 1 93 ? -1.608 0.215 -3.194 1.00 93.00 93 ARG A C 1
ATOM 713 O O . ARG A 1 93 ? -2.751 0.119 -3.630 1.00 93.00 93 ARG A O 1
ATOM 720 N N . PHE A 1 94 ? -1.284 0.062 -1.921 1.00 94.31 94 PHE A N 1
ATOM 721 C CA . PHE A 1 94 ? -2.218 -0.399 -0.914 1.00 94.31 94 PHE A CA 1
ATOM 722 C C . PHE A 1 94 ? -2.048 0.440 0.341 1.00 94.31 94 PHE A C 1
ATOM 724 O O . PHE A 1 94 ? -0.924 0.669 0.776 1.00 94.31 94 PHE A O 1
ATOM 731 N N . ALA A 1 95 ? -3.175 0.832 0.914 1.00 94.44 95 ALA A N 1
ATOM 732 C CA . ALA A 1 95 ? -3.308 1.165 2.320 1.00 94.44 95 ALA A CA 1
ATOM 733 C C . ALA A 1 95 ? -4.283 0.151 2.934 1.00 94.44 95 ALA A C 1
ATOM 735 O O . ALA A 1 95 ? -5.010 -0.544 2.215 1.00 94.44 95 ALA A O 1
ATOM 736 N N . SER A 1 96 ? -4.284 0.011 4.252 1.00 94.06 96 SER A N 1
ATOM 737 C CA . SER A 1 96 ? -5.163 -0.937 4.941 1.00 94.06 96 SER A CA 1
ATOM 738 C C . SER A 1 96 ? -5.781 -0.285 6.165 1.00 94.06 96 SER A C 1
ATOM 740 O O . SER A 1 96 ? -5.283 0.723 6.653 1.00 94.06 96 SER A O 1
ATOM 742 N N . ILE A 1 97 ? -6.892 -0.835 6.639 1.00 93.69 97 ILE A N 1
ATOM 743 C CA . ILE A 1 97 ? -7.595 -0.343 7.821 1.00 93.69 97 ILE A CA 1
ATOM 744 C C . ILE A 1 97 ? -7.891 -1.556 8.684 1.00 93.69 97 ILE A C 1
ATOM 746 O O . ILE A 1 97 ? -8.377 -2.568 8.181 1.00 93.69 97 ILE A O 1
ATOM 750 N N . ILE A 1 98 ? -7.553 -1.453 9.962 1.00 91.31 98 ILE A N 1
ATOM 751 C CA . ILE A 1 98 ? -7.844 -2.469 10.970 1.00 91.31 98 ILE A CA 1
ATOM 752 C C . ILE A 1 98 ? -9.075 -1.982 11.732 1.00 91.31 98 ILE A C 1
ATOM 754 O O . ILE A 1 98 ? -9.085 -0.840 12.181 1.00 91.31 98 ILE A O 1
ATOM 758 N N . THR A 1 99 ? -10.105 -2.813 11.848 1.00 88.62 99 THR A N 1
ATOM 759 C CA . THR A 1 99 ? -11.363 -2.499 12.540 1.00 88.62 99 THR A CA 1
ATOM 760 C C . THR A 1 99 ? -11.744 -3.607 13.501 1.00 88.62 99 THR A C 1
ATOM 762 O O . THR A 1 99 ? -11.205 -4.727 13.346 1.00 88.62 99 THR A O 1
#

Radius of gyration: 15.83 Å; chains: 1; bounding box: 39×27×46 Å

Secondary structure (DSSP, 8-state):
-BTTB--HHHHHHHHHHHHHHHHHHHHHHHHHHHHHT-EEE-S--TTTTTT--SGGGGGGGG--HHHHHHHTTS-EE-TTSSEEBTTTBT-----EEE-

pLDDT: mean 88.1, std 10.31, range [55.0, 97.19]